Protein AF-A0A6V7VHH3-F1 (afdb_monomer)

Solvent-acce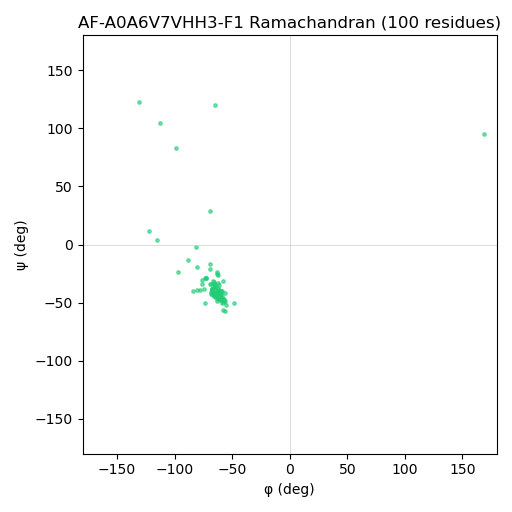ssible surface area (backbone atoms only — not comparable to full-atom values): 5780 Å² total; per-residue (Å²): 114,72,67,61,55,51,54,54,52,52,51,53,52,51,51,53,53,50,50,54,31,49,53,54,37,51,53,52,63,51,49,53,58,50,53,53,51,50,50,52,52,52,53,52,56,58,50,72,75,56,85,82,46,80,79,51,50,60,55,51,50,52,51,50,52,52,49,53,54,54,60,68,44,51,75,58,46,53,62,52,47,42,42,75,48,29,67,70,53,30,48,56,55,56,54,54,73,65,70,69,84,127

InterPro domains:
  IPR019421 7TM GPCR, serpentine receptor class d (Srd) [PF10317] (6-94)

Radius of gyration: 22.7 Å; Cα contacts (8 Å, |Δi|>4): 28; chains: 1; bounding box: 55×40×62 Å

Secondary structure (DSSP, 8-state):
-HHHHHHHHHHHHHHHHHHHHHHHHHHHHHHHHHHHHHHHHHHHHHHHTTTT-HHHHHHHHHHHHHHHHHHHHHHHHHHHHHHHH-HHHHHHHHHHHHS---

Organism: Meloidogyne enterolobii (NCBI:txid390850)

Mean predicted aligned error: 10.32 Å

Nearest PDB structures (foldseek):
  2y3b-assembly1_A-2  TM=4.217E-01  e=3.933E+00  Cupriavidus metallidurans CH34
  2y3d-assembly1_A  TM=4.591E-01  e=6.711E+00  Cupriavidus metallidurans CH34

pLDDT: mean 78.12, std 12.95, range [47.75, 92.56]

Structure (mmCIF, N/CA/C/O backbone):
data_AF-A0A6V7VHH3-F1
#
_entry.id   AF-A0A6V7VHH3-F1
#
loop_
_atom_site.group_PDB
_atom_site.id
_atom_site.type_symbol
_atom_site.label_atom_id
_atom_site.label_alt_id
_atom_site.label_comp_id
_atom_site.label_asym_id
_atom_site.label_entity_id
_atom_site.label_seq_id
_atom_site.pdbx_PDB_ins_code
_atom_site.Cartn_x
_atom_site.Cartn_y
_atom_site.Cartn_z
_atom_site.occupancy
_atom_site.B_iso_or_equiv
_atom_site.auth_seq_id
_atom_site.auth_comp_id
_atom_site.auth_asym_id
_atom_site.auth_atom_id
_atom_site.pdbx_PDB_model_num
ATOM 1 N N . MET A 1 1 ? -31.456 9.945 35.146 1.00 48.28 1 MET A N 1
ATOM 2 C CA . MET A 1 1 ? -31.000 11.015 34.225 1.00 48.28 1 MET A CA 1
ATOM 3 C C . MET A 1 1 ? -29.504 10.924 33.881 1.00 48.28 1 MET A C 1
ATOM 5 O O . MET A 1 1 ? -29.167 10.998 32.708 1.00 48.28 1 MET A O 1
ATOM 9 N N . VAL A 1 2 ? -28.610 10.655 34.846 1.00 51.06 2 VAL A N 1
ATOM 10 C CA . VAL A 1 2 ? -27.144 10.548 34.621 1.00 51.06 2 VAL A CA 1
ATOM 11 C C . VAL A 1 2 ? -26.727 9.419 33.652 1.00 51.06 2 VAL A C 1
ATOM 13 O O . VAL A 1 2 ? -25.807 9.600 32.859 1.00 51.06 2 VAL A O 1
ATOM 16 N N . SER A 1 3 ? -27.428 8.277 33.643 1.00 51.94 3 SER A N 1
ATOM 17 C CA . SER A 1 3 ? -27.134 7.166 32.711 1.00 51.94 3 SER A CA 1
ATOM 18 C C . SER A 1 3 ? -27.457 7.509 31.244 1.00 51.94 3 SER A C 1
ATOM 20 O O . SER A 1 3 ? -26.725 7.134 30.3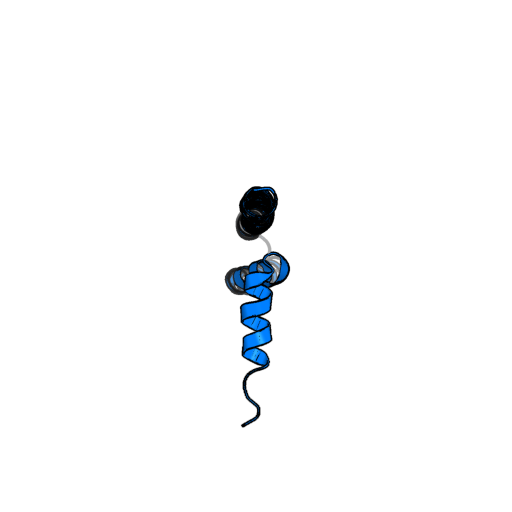30 1.00 51.94 3 SER A O 1
ATOM 22 N N . TYR A 1 4 ? -28.499 8.319 31.016 1.00 51.56 4 TYR A N 1
ATOM 23 C CA . TYR A 1 4 ? -28.924 8.728 29.673 1.00 51.56 4 TYR A CA 1
ATOM 24 C C . TYR A 1 4 ? -27.889 9.655 29.017 1.00 51.56 4 TYR A C 1
ATOM 26 O O . TYR A 1 4 ? -27.513 9.449 27.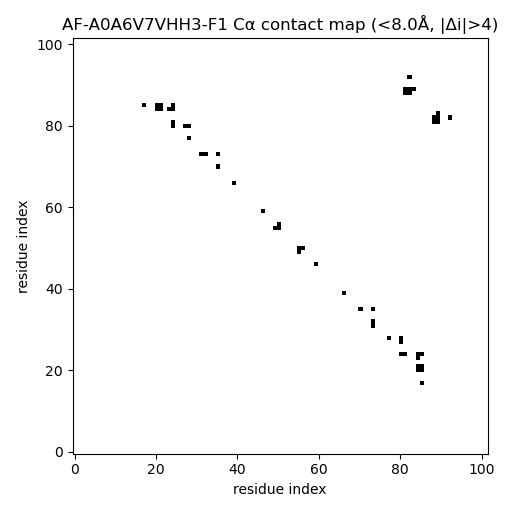865 1.00 51.56 4 TYR A O 1
ATOM 34 N N . VAL A 1 5 ? -27.327 10.591 29.791 1.00 54.34 5 VAL A N 1
ATOM 35 C CA . VAL A 1 5 ? -26.248 11.492 29.345 1.00 54.34 5 VAL A CA 1
ATOM 36 C C . VAL A 1 5 ? -24.946 10.723 29.079 1.00 54.34 5 VAL A C 1
ATOM 38 O O . VAL A 1 5 ? -24.263 10.993 28.091 1.00 54.34 5 VAL A O 1
ATOM 41 N N . LYS A 1 6 ? -24.620 9.707 29.896 1.00 49.84 6 LYS A N 1
ATOM 42 C CA . LYS A 1 6 ? -23.465 8.820 29.657 1.00 49.84 6 LYS A CA 1
ATOM 43 C C . LYS A 1 6 ? -23.609 7.981 28.382 1.00 49.84 6 LYS A C 1
ATOM 45 O O . LYS A 1 6 ? -22.620 7.788 27.682 1.00 49.84 6 LYS A O 1
ATOM 50 N N . SER A 1 7 ? -24.820 7.526 28.046 1.00 55.31 7 SER A N 1
ATOM 51 C CA . SER A 1 7 ? -25.054 6.752 26.814 1.00 55.31 7 SER A CA 1
ATOM 52 C C . SER A 1 7 ? -24.813 7.583 25.545 1.00 55.31 7 SER A C 1
ATOM 54 O O . SER A 1 7 ? -24.130 7.131 24.629 1.00 55.31 7 SER A O 1
ATOM 56 N N . HIS A 1 8 ? -25.293 8.832 25.525 1.00 56.50 8 HIS A N 1
ATOM 57 C CA . HIS A 1 8 ? -25.149 9.725 24.374 1.00 56.50 8 HIS A CA 1
ATOM 58 C C . HIS A 1 8 ? -23.719 10.266 24.235 1.00 56.50 8 HIS A C 1
ATOM 60 O O . HIS A 1 8 ? -23.189 10.329 23.129 1.00 56.50 8 HIS A O 1
ATOM 66 N N . THR A 1 9 ? -23.050 10.584 25.349 1.00 57.88 9 THR A N 1
ATOM 67 C CA . THR A 1 9 ? -21.638 11.017 25.327 1.00 57.88 9 THR A CA 1
ATOM 68 C C . THR A 1 9 ? -20.676 9.881 24.955 1.00 57.88 9 THR A C 1
ATOM 70 O O . THR A 1 9 ? -19.701 10.121 24.245 1.00 57.88 9 THR A O 1
ATOM 73 N N . GLY A 1 10 ? -20.962 8.636 25.355 1.00 60.84 10 GLY A N 1
ATOM 74 C CA . GLY A 1 10 ? -20.190 7.456 24.946 1.00 60.84 10 GLY A CA 1
ATOM 75 C C . GLY A 1 10 ? -20.319 7.130 23.453 1.00 60.84 10 GLY A C 1
ATOM 76 O O . GLY A 1 10 ? -19.328 6.782 22.808 1.00 60.84 10 GLY A O 1
ATOM 77 N N . TYR A 1 11 ? -21.515 7.302 22.878 1.00 63.19 11 TYR A N 1
ATOM 78 C CA . TYR A 1 11 ? -21.735 7.153 21.435 1.00 63.19 11 TYR A CA 1
ATOM 79 C C . TYR A 1 11 ? -20.962 8.212 20.634 1.00 63.19 11 TYR A C 1
ATOM 81 O O . TYR A 1 11 ? -20.292 7.889 19.653 1.00 63.19 11 TYR A O 1
ATOM 89 N N . ASP A 1 12 ? -20.963 9.457 21.111 1.00 75.38 12 ASP A N 1
ATOM 90 C CA . ASP A 1 12 ? -20.271 10.577 20.471 1.00 75.38 12 ASP A CA 1
ATOM 91 C C . ASP A 1 12 ? -18.733 10.420 20.507 1.00 75.38 12 ASP A C 1
ATOM 93 O O . ASP A 1 12 ? -18.034 10.683 19.526 1.00 75.38 12 ASP A O 1
ATOM 97 N N . GLN A 1 13 ? -18.179 9.886 21.603 1.00 80.19 13 GLN A N 1
ATOM 98 C CA . GLN A 1 13 ? -16.750 9.556 21.691 1.00 80.19 13 GLN A CA 1
ATOM 99 C C . GLN A 1 13 ? -16.343 8.403 20.760 1.00 80.19 13 GLN A C 1
ATOM 101 O O . GLN A 1 13 ? -15.296 8.474 20.108 1.00 80.19 13 GLN A O 1
ATOM 106 N N . ASN A 1 14 ? -17.167 7.356 20.660 1.00 81.44 14 ASN A N 1
ATOM 107 C CA . ASN A 1 14 ? -16.919 6.242 19.743 1.00 81.44 14 ASN A CA 1
ATOM 108 C C . ASN A 1 14 ? -17.005 6.681 18.276 1.00 81.44 14 ASN A C 1
ATOM 110 O O . ASN A 1 14 ? -16.132 6.323 17.483 1.00 81.44 14 ASN A O 1
ATOM 114 N N . MET A 1 15 ? -17.985 7.520 17.931 1.00 82.69 15 MET A N 1
ATOM 115 C CA . MET A 1 15 ? -18.119 8.093 16.591 1.00 82.69 15 MET A CA 1
ATOM 116 C C . MET A 1 15 ? -16.894 8.941 16.223 1.00 82.69 15 MET A C 1
ATOM 118 O O . MET A 1 15 ? -16.306 8.749 15.160 1.00 82.69 15 MET A O 1
ATOM 122 N N . LYS A 1 16 ? -16.423 9.807 17.132 1.00 86.69 16 LYS A N 1
ATOM 123 C CA . LYS A 1 16 ? -15.191 10.597 16.937 1.00 86.69 16 LYS A CA 1
ATOM 124 C C . LYS A 1 16 ? -13.960 9.715 16.718 1.00 86.69 16 LYS A C 1
ATOM 126 O O . LYS A 1 16 ? -13.118 10.021 15.872 1.00 86.69 16 LYS A O 1
ATOM 131 N N . ARG A 1 17 ? -13.846 8.602 17.450 1.00 86.69 17 ARG A N 1
ATOM 132 C CA . ARG A 1 17 ? -12.744 7.640 17.288 1.00 86.69 17 ARG A CA 1
ATOM 133 C C . ARG A 1 17 ? -12.783 6.949 15.924 1.00 86.69 17 ARG A C 1
ATOM 135 O O . ARG A 1 17 ? -11.735 6.843 15.287 1.00 86.69 17 ARG A O 1
ATOM 142 N N . LEU A 1 18 ? -13.960 6.508 15.481 1.00 86.25 18 LEU A N 1
ATOM 143 C CA . LEU A 1 18 ? -14.151 5.897 14.163 1.00 86.25 18 LEU A CA 1
ATOM 144 C C . LEU A 1 18 ? -13.853 6.894 13.042 1.00 86.25 18 LEU A C 1
ATOM 146 O O . LEU A 1 18 ? -13.104 6.567 12.126 1.00 86.25 18 LEU A O 1
ATOM 150 N N . LEU A 1 19 ? -14.343 8.130 13.160 1.00 88.31 19 LEU A N 1
ATOM 151 C CA . LEU A 1 19 ? -14.062 9.195 12.201 1.00 88.31 19 LEU A CA 1
ATOM 152 C C . LEU A 1 19 ? -12.552 9.432 12.070 1.00 88.31 19 LEU A C 1
ATOM 154 O O . LEU A 1 19 ? -12.022 9.430 10.966 1.00 88.31 19 LEU A O 1
ATOM 158 N N . LYS A 1 20 ? -11.828 9.525 13.194 1.00 89.75 20 LYS A N 1
ATOM 159 C CA . LYS A 1 20 ? -10.364 9.679 13.195 1.00 89.75 20 LYS A CA 1
ATOM 160 C C . LYS A 1 20 ? -9.648 8.509 12.507 1.00 89.75 20 LYS A C 1
ATOM 162 O O . LYS A 1 20 ? -8.668 8.727 11.793 1.00 89.75 20 LYS A O 1
ATOM 167 N N . GLN A 1 21 ? -10.113 7.275 12.715 1.00 88.88 21 GLN A N 1
ATOM 168 C CA . GLN A 1 21 ? -9.567 6.089 12.042 1.00 88.88 21 GLN A CA 1
ATOM 169 C C . GLN A 1 21 ? -9.833 6.123 10.535 1.00 88.88 21 GLN A C 1
ATOM 171 O O . GLN A 1 21 ? -8.916 5.874 9.751 1.00 88.88 21 GLN A O 1
ATOM 176 N N . LEU A 1 22 ? -11.048 6.488 10.125 1.00 89.25 22 LEU A N 1
ATOM 177 C CA . LEU A 1 22 ? -11.420 6.637 8.720 1.00 89.25 22 LEU A CA 1
ATOM 178 C C . LEU A 1 22 ? -10.594 7.726 8.036 1.00 89.25 22 LEU A C 1
ATOM 180 O O . LEU A 1 22 ? -10.003 7.458 6.997 1.00 89.25 22 LEU A O 1
ATOM 184 N N . THR A 1 23 ? -10.450 8.906 8.645 1.00 90.50 23 THR A N 1
ATOM 185 C CA . THR A 1 23 ? -9.618 9.987 8.098 1.00 90.50 23 THR A CA 1
ATOM 186 C C . THR A 1 23 ? -8.167 9.544 7.926 1.00 90.50 23 THR A C 1
ATOM 188 O O . THR A 1 23 ? -7.581 9.763 6.870 1.00 90.50 23 THR A O 1
ATOM 191 N N . LYS A 1 24 ? -7.585 8.856 8.920 1.00 89.38 24 LYS A N 1
ATOM 192 C CA . LYS A 1 24 ? -6.217 8.324 8.809 1.00 89.38 24 LYS A CA 1
ATOM 193 C C . LYS A 1 24 ? -6.090 7.308 7.669 1.00 89.38 24 LYS A C 1
ATOM 195 O O . LYS A 1 24 ? -5.115 7.343 6.925 1.00 89.38 24 LYS A O 1
ATOM 200 N N . THR A 1 25 ? -7.074 6.420 7.539 1.00 90.69 25 THR A N 1
ATOM 201 C CA . THR A 1 25 ? -7.137 5.417 6.465 1.00 90.69 25 THR A CA 1
ATOM 202 C C . THR A 1 25 ? -7.194 6.096 5.100 1.00 90.69 25 THR A C 1
ATOM 204 O O . THR A 1 25 ? -6.412 5.757 4.218 1.00 90.69 25 THR A O 1
ATOM 207 N N . LEU A 1 26 ? -8.061 7.100 4.955 1.00 90.06 26 LEU A N 1
ATOM 208 C CA . LEU A 1 26 ? -8.241 7.858 3.721 1.00 90.06 26 LEU A CA 1
ATOM 209 C C . LEU A 1 26 ? -6.949 8.569 3.304 1.00 90.06 26 LEU A C 1
ATOM 211 O O . LEU A 1 26 ? -6.552 8.483 2.150 1.00 90.06 26 LEU A O 1
ATOM 215 N N . ILE A 1 27 ? -6.256 9.213 4.249 1.00 92.56 27 ILE A N 1
ATOM 216 C CA . ILE A 1 27 ? -4.976 9.884 3.980 1.00 92.56 27 ILE A CA 1
ATOM 217 C C . ILE A 1 27 ? -3.952 8.887 3.421 1.00 92.56 27 ILE A C 1
ATOM 219 O O . ILE A 1 27 ? -3.316 9.163 2.409 1.00 92.56 27 ILE A O 1
ATOM 223 N N . ILE A 1 28 ? -3.817 7.710 4.037 1.00 90.19 28 ILE A N 1
ATOM 224 C CA . ILE A 1 28 ? -2.864 6.687 3.579 1.00 90.19 28 ILE A CA 1
ATOM 225 C C . ILE A 1 28 ? -3.261 6.151 2.195 1.00 90.19 28 ILE A C 1
ATOM 227 O O . ILE A 1 28 ? -2.406 6.030 1.319 1.00 90.19 28 ILE A O 1
ATOM 231 N N . LEU A 1 29 ? -4.555 5.892 1.978 1.00 89.44 29 LEU A N 1
ATOM 232 C CA . LEU A 1 29 ? -5.093 5.438 0.694 1.00 89.44 29 LEU A CA 1
ATOM 233 C C . LEU A 1 29 ? -4.918 6.455 -0.435 1.00 89.44 29 LEU A C 1
ATOM 235 O O . LEU A 1 29 ? -4.881 6.049 -1.587 1.00 89.44 29 LEU A O 1
ATOM 239 N N . VAL A 1 30 ? -4.815 7.750 -0.134 1.00 90.44 30 VAL A N 1
ATOM 240 C CA . VAL A 1 30 ? -4.535 8.792 -1.135 1.00 90.44 30 VAL A CA 1
ATOM 241 C C . VAL A 1 30 ? -3.034 8.910 -1.403 1.00 90.44 30 VAL A C 1
ATOM 243 O O . VAL A 1 30 ? -2.620 9.051 -2.551 1.00 90.44 30 VAL A O 1
ATOM 246 N N . ILE A 1 31 ? -2.203 8.815 -0.363 1.00 91.38 31 ILE A N 1
ATOM 247 C CA . ILE A 1 31 ? -0.747 8.967 -0.486 1.00 91.38 31 ILE A CA 1
ATOM 248 C C . ILE A 1 31 ? -0.126 7.834 -1.313 1.00 91.38 31 ILE A C 1
ATOM 250 O O . ILE A 1 31 ? 0.723 8.097 -2.161 1.00 91.38 31 ILE A O 1
ATOM 254 N N . ILE A 1 32 ?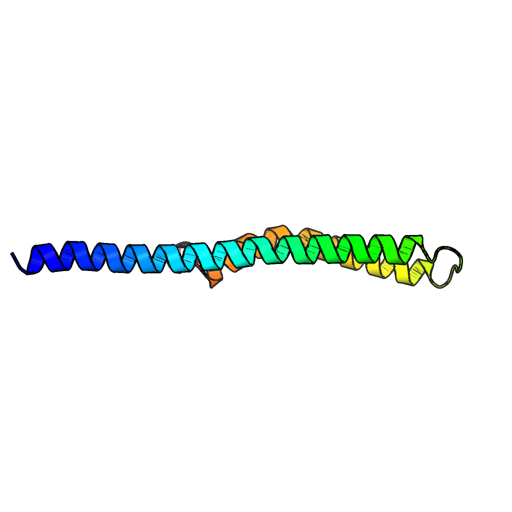 -0.547 6.585 -1.101 1.00 88.00 32 ILE A N 1
ATOM 255 C CA . ILE A 1 32 ? 0.011 5.413 -1.799 1.00 88.00 32 ILE A CA 1
ATOM 256 C C . ILE A 1 32 ? -0.109 5.511 -3.334 1.00 88.00 32 ILE A C 1
ATOM 258 O O . ILE A 1 32 ? 0.926 5.436 -4.000 1.00 88.00 32 ILE A O 1
ATOM 262 N N . PRO A 1 33 ? -1.304 5.700 -3.931 1.00 87.62 33 PRO A N 1
ATOM 263 C CA . PRO A 1 33 ? -1.434 5.820 -5.379 1.00 87.62 33 PRO A CA 1
ATOM 264 C C . PRO A 1 33 ? -0.755 7.085 -5.902 1.00 87.62 33 PRO A C 1
ATOM 266 O O . PRO A 1 33 ? -0.193 7.049 -6.990 1.00 87.62 33 PRO A O 1
ATOM 269 N N . PHE A 1 34 ? -0.735 8.177 -5.128 1.00 90.31 34 PHE A N 1
ATOM 270 C CA . PHE A 1 34 ? -0.037 9.397 -5.527 1.00 90.31 34 PHE A CA 1
ATOM 271 C C . PHE A 1 34 ? 1.474 9.173 -5.672 1.00 90.31 34 PHE A C 1
ATOM 273 O O . PHE A 1 34 ? 2.050 9.519 -6.702 1.00 90.31 34 PHE A O 1
ATOM 280 N N . ILE A 1 35 ? 2.113 8.543 -4.679 1.00 89.44 35 ILE A N 1
ATOM 281 C CA . ILE A 1 35 ? 3.540 8.195 -4.737 1.00 89.44 35 ILE A CA 1
ATOM 282 C C . ILE A 1 35 ? 3.809 7.247 -5.906 1.00 89.44 35 ILE A C 1
ATOM 284 O O . ILE A 1 35 ? 4.778 7.443 -6.638 1.00 89.44 35 ILE A O 1
ATOM 288 N N . ASN A 1 36 ? 2.948 6.248 -6.106 1.00 87.44 36 ASN A N 1
ATOM 289 C CA . ASN A 1 36 ? 3.149 5.271 -7.167 1.00 87.44 36 ASN A CA 1
ATOM 290 C C . ASN A 1 36 ? 3.048 5.900 -8.570 1.00 87.44 36 ASN A C 1
ATOM 292 O O . ASN A 1 36 ? 3.887 5.667 -9.445 1.00 87.44 36 ASN A O 1
ATOM 296 N N . GLN A 1 37 ? 2.061 6.779 -8.760 1.00 87.94 37 GLN A N 1
ATOM 297 C CA . GLN A 1 37 ? 1.882 7.519 -10.005 1.00 87.94 37 GLN A CA 1
ATOM 298 C C . GLN A 1 37 ? 3.051 8.479 -10.262 1.00 87.94 37 GLN A C 1
ATOM 300 O O . GLN A 1 37 ? 3.556 8.550 -11.382 1.00 87.94 37 GLN A O 1
ATOM 305 N N . LEU A 1 38 ? 3.516 9.186 -9.227 1.00 90.19 38 LEU A N 1
ATOM 306 C CA . LEU A 1 38 ? 4.656 10.095 -9.328 1.00 90.19 38 LEU A CA 1
ATOM 307 C C . LEU A 1 38 ? 5.936 9.348 -9.720 1.00 90.19 38 LEU A C 1
ATOM 309 O O . LEU A 1 38 ? 6.646 9.782 -10.625 1.00 90.19 38 LEU A O 1
ATOM 313 N N . PHE A 1 39 ? 6.209 8.209 -9.079 1.00 87.25 39 PHE A N 1
ATOM 314 C CA . PHE A 1 39 ? 7.366 7.375 -9.397 1.00 87.25 39 PHE A CA 1
ATOM 315 C C . PHE A 1 39 ? 7.324 6.895 -10.853 1.00 87.25 39 PHE A C 1
ATOM 317 O O . PHE A 1 39 ? 8.302 7.052 -11.578 1.00 87.25 39 PHE A O 1
ATOM 324 N N . THR A 1 40 ? 6.161 6.428 -11.315 1.00 85.81 40 THR A N 1
ATOM 325 C CA . THR A 1 40 ? 5.947 6.008 -12.708 1.00 85.81 40 THR A CA 1
ATOM 326 C C . THR A 1 40 ? 6.274 7.124 -13.703 1.00 85.81 40 THR A C 1
ATOM 328 O O . THR A 1 40 ? 7.024 6.905 -14.654 1.00 85.81 40 THR A O 1
ATOM 331 N N . ILE A 1 41 ? 5.762 8.338 -13.471 1.00 87.94 41 ILE A N 1
ATOM 332 C CA . ILE A 1 41 ? 6.009 9.493 -14.348 1.00 87.94 41 ILE A CA 1
ATOM 333 C C . ILE A 1 41 ? 7.501 9.843 -14.383 1.00 87.94 41 ILE A C 1
ATOM 335 O O . ILE A 1 41 ? 8.054 10.060 -15.462 1.00 87.94 41 ILE A O 1
ATOM 339 N N . LEU A 1 42 ? 8.170 9.861 -13.226 1.00 87.12 42 LEU A N 1
ATOM 340 C CA . LEU A 1 42 ? 9.604 10.150 -13.140 1.00 87.12 42 LEU A CA 1
ATOM 341 C C . LEU A 1 42 ? 10.444 9.110 -13.890 1.00 87.12 42 LEU A C 1
ATOM 343 O O . LEU A 1 42 ? 11.388 9.472 -14.595 1.00 87.12 42 LEU A O 1
ATOM 347 N N . THR A 1 43 ? 10.095 7.828 -13.778 1.00 84.12 43 THR A N 1
ATOM 348 C CA . THR A 1 43 ? 10.775 6.743 -14.495 1.00 84.12 43 THR A CA 1
ATOM 349 C C . THR A 1 43 ? 10.597 6.871 -16.007 1.00 84.12 43 THR A C 1
ATOM 351 O O . THR A 1 43 ? 11.581 6.798 -16.748 1.00 84.12 43 THR A O 1
ATOM 354 N N . VAL A 1 44 ? 9.377 7.132 -16.480 1.00 82.75 44 VAL A N 1
ATOM 355 C CA . VAL A 1 44 ? 9.102 7.340 -17.912 1.00 82.75 44 VAL A CA 1
ATOM 356 C C . VAL A 1 44 ? 9.853 8.566 -18.441 1.00 82.75 44 VAL A C 1
ATOM 358 O O . VAL A 1 44 ? 10.526 8.490 -19.465 1.00 82.75 44 VAL A O 1
ATOM 361 N N . PHE A 1 45 ? 9.836 9.684 -17.715 1.00 83.69 45 PHE A N 1
ATOM 362 C CA . PHE A 1 45 ? 10.543 10.896 -18.134 1.00 83.69 45 PHE A CA 1
ATOM 363 C C . PHE A 1 45 ? 12.071 10.706 -18.174 1.00 83.69 45 PHE A C 1
ATOM 365 O O . PHE A 1 45 ? 12.743 11.142 -19.106 1.00 83.69 45 PHE A O 1
ATOM 372 N N . SER A 1 46 ? 12.635 10.013 -17.181 1.00 80.06 46 SER A N 1
ATOM 373 C CA . SER A 1 46 ? 14.076 9.730 -17.101 1.00 80.06 46 SER A CA 1
ATOM 374 C C . SER A 1 46 ? 14.567 8.818 -18.229 1.00 80.06 46 SER A C 1
ATOM 376 O O . SER A 1 46 ? 15.696 8.964 -18.699 1.00 80.06 46 SER A O 1
ATOM 378 N N . THR A 1 47 ? 13.727 7.885 -18.676 1.00 75.62 47 THR A N 1
ATOM 379 C CA . THR A 1 47 ? 14.066 6.931 -19.742 1.00 75.62 47 THR A CA 1
ATOM 380 C C . THR A 1 47 ? 13.931 7.547 -21.133 1.00 75.62 47 THR A C 1
ATOM 382 O O . THR A 1 47 ? 14.829 7.349 -21.948 1.00 75.62 47 THR A O 1
ATOM 385 N N . LEU A 1 48 ? 12.905 8.373 -21.381 1.00 74.19 48 LEU A N 1
ATOM 386 C CA . LEU A 1 48 ? 12.750 9.120 -22.641 1.00 74.19 48 LEU A CA 1
ATOM 387 C C . LEU A 1 48 ? 13.949 10.031 -22.950 1.00 74.19 48 LEU A C 1
ATOM 389 O O . LEU A 1 48 ? 14.302 10.214 -24.108 1.00 74.19 48 LEU A O 1
ATOM 393 N N . ASN A 1 49 ? 14.623 10.555 -21.924 1.00 72.25 49 ASN A N 1
ATOM 394 C CA . ASN A 1 49 ? 15.789 11.427 -22.093 1.00 72.25 49 ASN A CA 1
ATOM 395 C C . ASN A 1 49 ? 17.119 10.676 -22.346 1.00 72.25 49 ASN A C 1
ATOM 397 O O . ASN A 1 49 ? 18.154 11.326 -22.487 1.00 72.25 49 ASN A O 1
ATOM 401 N N . LYS A 1 50 ? 17.148 9.331 -22.355 1.00 68.19 50 LYS A N 1
ATOM 402 C CA . LYS A 1 50 ? 18.395 8.527 -22.316 1.00 68.19 50 LYS A CA 1
ATOM 403 C C . LYS A 1 50 ? 18.611 7.554 -23.492 1.00 68.19 50 LYS A C 1
ATOM 405 O O . LYS A 1 50 ? 19.536 6.746 -23.423 1.00 68.19 50 LYS A O 1
ATOM 410 N N . THR A 1 51 ? 17.831 7.643 -24.567 1.00 59.94 51 THR A N 1
ATOM 411 C CA . THR A 1 51 ? 17.672 6.637 -25.648 1.00 59.94 51 THR A CA 1
ATOM 412 C C . THR A 1 51 ? 18.852 6.396 -26.616 1.00 59.94 51 THR A C 1
ATOM 414 O O . THR A 1 51 ? 18.616 5.988 -27.746 1.00 59.94 51 THR A O 1
ATOM 417 N N . ASN A 1 52 ? 20.119 6.590 -26.224 1.00 60.50 52 ASN A N 1
ATOM 418 C CA . ASN A 1 52 ? 21.259 6.449 -27.156 1.00 60.50 52 ASN A CA 1
ATOM 419 C C . ASN A 1 52 ? 22.258 5.308 -26.857 1.00 60.50 52 ASN A C 1
ATOM 421 O O . ASN A 1 52 ? 23.237 5.194 -27.585 1.00 60.50 52 ASN A O 1
ATOM 425 N N . ASP A 1 53 ? 22.045 4.450 -25.848 1.00 66.56 53 ASP A N 1
ATOM 426 C CA . ASP A 1 53 ? 22.972 3.342 -25.527 1.00 66.56 53 ASP A CA 1
ATOM 427 C C . ASP A 1 53 ? 22.254 1.994 -25.358 1.00 66.56 53 ASP A C 1
ATOM 429 O O . ASP A 1 53 ? 21.464 1.821 -24.431 1.00 66.56 53 ASP A O 1
ATOM 433 N N . SER A 1 54 ? 22.644 0.987 -26.143 1.00 60.38 54 SER A N 1
ATOM 434 C CA . SER A 1 54 ? 22.084 -0.377 -26.094 1.00 60.38 54 SER A CA 1
ATOM 435 C C . SER A 1 54 ? 22.294 -1.105 -24.757 1.00 60.38 54 SER A C 1
ATOM 437 O O . SER A 1 54 ? 21.495 -1.954 -24.366 1.00 60.38 54 SER A O 1
ATOM 439 N N . VAL A 1 55 ? 23.341 -0.758 -23.999 1.00 61.03 55 VAL A N 1
ATOM 440 C CA . VAL A 1 55 ? 23.567 -1.293 -22.640 1.00 61.03 55 VAL A CA 1
ATOM 441 C C . VAL A 1 55 ? 22.579 -0.691 -21.633 1.00 61.03 55 VAL A C 1
ATOM 443 O O . VAL A 1 55 ? 22.202 -1.354 -20.664 1.00 61.03 55 VAL A O 1
ATOM 446 N N . LYS A 1 56 ? 22.103 0.543 -21.864 1.00 63.41 56 LYS A N 1
ATOM 447 C CA . LYS A 1 56 ? 21.060 1.151 -21.026 1.00 63.41 56 LYS A CA 1
ATOM 448 C C . LYS A 1 56 ? 19.697 0.510 -21.272 1.00 63.41 56 LYS A C 1
ATOM 450 O O . LYS A 1 56 ? 18.922 0.434 -20.324 1.00 63.41 56 LYS A O 1
ATOM 455 N N . ASP A 1 57 ? 19.428 -0.017 -22.464 1.00 68.38 57 ASP A N 1
ATOM 456 C CA . ASP A 1 57 ? 18.116 -0.582 -22.809 1.00 68.38 57 ASP A CA 1
ATOM 457 C C . ASP A 1 57 ? 17.730 -1.787 -21.936 1.00 68.38 57 ASP A C 1
ATOM 459 O O . ASP A 1 57 ? 16.600 -1.868 -21.454 1.00 68.38 57 ASP A O 1
ATOM 463 N N . ASN A 1 58 ? 18.675 -2.680 -21.618 1.00 71.44 58 ASN A N 1
ATOM 464 C CA . ASN A 1 58 ? 18.412 -3.821 -20.725 1.00 71.44 58 ASN A CA 1
ATOM 465 C C . ASN A 1 58 ? 18.125 -3.392 -19.275 1.00 71.44 58 ASN A C 1
AT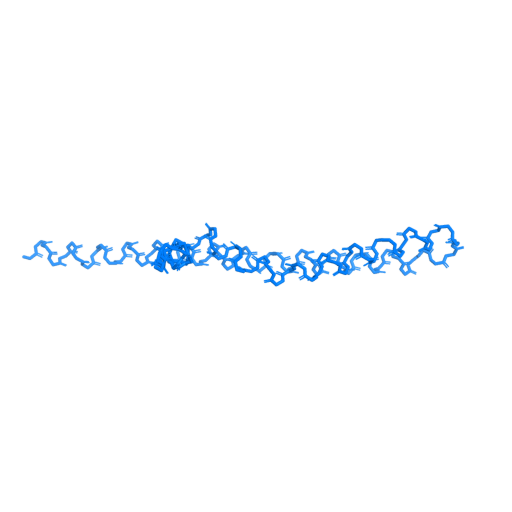OM 467 O O . ASN A 1 58 ? 17.258 -3.961 -18.602 1.00 71.44 58 ASN A O 1
ATOM 471 N N . TYR A 1 59 ? 18.835 -2.371 -18.790 1.00 73.38 59 TYR A N 1
ATOM 472 C CA . TYR A 1 59 ? 18.613 -1.804 -17.460 1.00 73.38 59 TYR A CA 1
ATOM 473 C C . TYR A 1 59 ? 17.255 -1.095 -17.381 1.00 73.38 59 TYR A C 1
ATOM 475 O O . TYR A 1 59 ? 16.498 -1.287 -16.430 1.00 73.38 59 TYR A O 1
ATOM 483 N N . ILE A 1 60 ? 16.914 -0.335 -18.422 1.00 75.38 60 ILE A N 1
ATOM 484 C CA . ILE A 1 60 ? 15.633 0.355 -18.561 1.00 75.38 60 ILE A CA 1
ATOM 485 C C . ILE A 1 60 ? 14.476 -0.655 -18.608 1.00 75.38 60 ILE A C 1
ATOM 487 O O . ILE A 1 60 ? 13.516 -0.505 -17.853 1.00 75.38 60 ILE A O 1
ATOM 491 N N . ASN A 1 61 ? 14.590 -1.730 -19.394 1.00 79.00 61 ASN A N 1
ATOM 492 C CA . ASN A 1 61 ? 13.588 -2.800 -19.436 1.00 79.00 61 ASN A CA 1
ATOM 493 C C . ASN A 1 61 ? 13.394 -3.480 -18.075 1.00 79.00 61 ASN A C 1
ATOM 495 O O . ASN A 1 61 ? 12.260 -3.723 -17.664 1.00 79.00 61 ASN A O 1
ATOM 499 N N . SER A 1 62 ? 14.479 -3.740 -17.342 1.00 80.44 62 SER A N 1
ATOM 500 C CA . SER A 1 62 ? 14.394 -4.333 -16.001 1.00 80.44 62 SER A CA 1
ATOM 501 C C . SER A 1 62 ? 13.648 -3.419 -15.019 1.00 80.44 62 SER A C 1
ATOM 503 O O . SER A 1 62 ? 12.813 -3.891 -14.246 1.00 80.44 62 SER A O 1
ATOM 505 N N . ILE A 1 63 ? 13.888 -2.103 -15.085 1.00 83.00 63 ILE A N 1
ATOM 506 C CA . ILE A 1 63 ? 13.154 -1.107 -14.290 1.00 83.00 63 ILE A CA 1
ATOM 507 C C . ILE A 1 63 ? 11.668 -1.096 -14.658 1.00 83.00 63 ILE A C 1
ATOM 509 O O . ILE A 1 63 ? 10.824 -1.059 -13.765 1.00 83.00 63 ILE A O 1
ATOM 513 N N . TYR A 1 64 ? 11.334 -1.150 -15.949 1.00 82.62 64 TYR A N 1
ATOM 514 C CA . TYR A 1 64 ? 9.944 -1.167 -16.404 1.00 82.62 64 TYR A CA 1
ATOM 515 C C . TYR A 1 64 ? 9.183 -2.412 -15.947 1.00 82.62 64 TYR A C 1
ATOM 517 O O . TYR A 1 64 ? 8.041 -2.295 -15.507 1.00 82.62 64 TYR A O 1
ATOM 525 N N . ILE A 1 65 ? 9.816 -3.587 -15.988 1.00 85.81 65 ILE A N 1
ATOM 526 C CA . ILE A 1 65 ? 9.223 -4.827 -15.471 1.00 85.81 65 ILE A CA 1
ATOM 527 C C . ILE A 1 65 ? 8.961 -4.702 -13.967 1.00 85.81 65 ILE A C 1
ATOM 529 O O . ILE A 1 65 ? 7.863 -5.011 -13.503 1.00 85.81 65 ILE A O 1
ATOM 533 N N . PHE A 1 66 ? 9.935 -4.199 -13.203 1.00 84.69 66 PHE A N 1
ATOM 534 C CA . PHE A 1 66 ? 9.766 -3.988 -11.766 1.00 84.69 66 PHE A CA 1
ATOM 535 C C . PHE A 1 66 ? 8.631 -2.999 -11.461 1.00 84.69 66 PHE A C 1
ATOM 537 O O . PHE A 1 66 ? 7.798 -3.252 -10.590 1.00 84.69 66 PHE A O 1
ATOM 544 N N . LEU A 1 67 ? 8.556 -1.903 -12.219 1.00 85.44 67 LEU A N 1
ATOM 545 C CA . LEU A 1 67 ? 7.499 -0.903 -12.107 1.00 85.44 67 LEU A CA 1
ATOM 546 C C . LEU A 1 67 ? 6.117 -1.494 -12.419 1.00 85.44 67 LEU A C 1
ATOM 548 O O . LEU A 1 67 ? 5.165 -1.242 -11.685 1.00 85.44 67 LEU A O 1
ATOM 552 N N . ALA A 1 68 ? 6.005 -2.310 -13.469 1.00 83.56 68 ALA A N 1
ATOM 553 C CA . ALA A 1 68 ? 4.756 -2.966 -13.850 1.00 83.56 68 ALA A CA 1
ATOM 554 C C . ALA A 1 68 ? 4.253 -3.913 -12.750 1.00 83.56 68 ALA A C 1
ATOM 556 O O . ALA A 1 68 ? 3.079 -3.857 -12.374 1.00 83.56 68 ALA A O 1
ATOM 557 N N . ILE A 1 69 ? 5.154 -4.720 -12.177 1.00 86.31 69 ILE A N 1
ATOM 558 C CA . ILE A 1 69 ? 4.844 -5.582 -11.030 1.00 86.31 69 ILE A CA 1
ATOM 559 C C . ILE A 1 69 ? 4.355 -4.724 -9.860 1.00 86.31 69 ILE A C 1
ATOM 561 O O . ILE A 1 69 ? 3.285 -4.979 -9.310 1.00 86.31 69 ILE A O 1
ATOM 565 N N . PHE A 1 70 ? 5.091 -3.669 -9.508 1.00 84.06 70 PHE A N 1
ATOM 566 C CA . PHE A 1 70 ? 4.744 -2.800 -8.387 1.00 84.06 70 PHE A CA 1
ATOM 567 C C . PHE A 1 70 ? 3.379 -2.111 -8.569 1.00 84.06 70 PHE A C 1
ATOM 569 O O . PHE A 1 70 ? 2.570 -2.069 -7.640 1.00 84.06 70 PHE A O 1
ATOM 576 N N . MET A 1 71 ? 3.058 -1.652 -9.781 1.00 83.50 71 MET A N 1
ATOM 577 C CA . MET A 1 71 ? 1.753 -1.068 -10.110 1.00 83.50 71 MET A CA 1
ATOM 578 C C . MET A 1 71 ? 0.604 -2.067 -9.929 1.00 83.50 71 MET A C 1
ATOM 580 O O . MET A 1 71 ? -0.452 -1.686 -9.417 1.00 83.50 71 MET A O 1
ATOM 584 N N . HIS A 1 72 ? 0.811 -3.346 -10.258 1.00 86.81 72 HIS A N 1
ATOM 585 C CA . HIS A 1 72 ? -0.175 -4.410 -10.025 1.00 86.81 72 HIS A CA 1
ATOM 586 C C . HIS A 1 72 ? -0.380 -4.744 -8.541 1.00 86.81 72 HIS A C 1
ATOM 588 O O . HIS A 1 72 ? -1.443 -5.246 -8.174 1.00 86.81 72 HIS A O 1
ATOM 594 N N . PHE A 1 73 ? 0.572 -4.408 -7.666 1.00 85.44 73 PHE A N 1
ATOM 595 C CA . PHE A 1 73 ? 0.406 -4.553 -6.217 1.00 85.44 73 PHE A CA 1
ATOM 596 C C . PHE A 1 73 ? -0.391 -3.411 -5.564 1.00 85.44 73 PHE A C 1
ATOM 598 O O . PHE A 1 73 ? -0.954 -3.611 -4.488 1.00 85.44 73 PHE A O 1
ATOM 605 N N . THR A 1 74 ? -0.525 -2.242 -6.201 1.00 83.12 74 THR A N 1
ATOM 606 C CA . THR A 1 74 ? -1.328 -1.108 -5.686 1.00 83.12 74 THR A CA 1
ATOM 607 C C . THR A 1 74 ? -2.739 -1.491 -5.219 1.00 83.12 74 THR A C 1
ATOM 609 O O . THR A 1 74 ? -3.089 -1.152 -4.087 1.00 83.12 74 THR A O 1
ATOM 612 N N . PRO A 1 75 ? -3.564 -2.217 -6.006 1.00 85.12 75 PRO A N 1
ATOM 613 C CA . PRO A 1 75 ? -4.899 -2.614 -5.557 1.00 85.12 75 PRO A CA 1
ATOM 614 C C . PRO A 1 75 ? -4.881 -3.541 -4.334 1.00 85.12 75 PRO A C 1
ATOM 616 O O . PRO A 1 75 ? -5.856 -3.556 -3.587 1.00 85.12 75 PRO A O 1
ATOM 619 N N . VAL A 1 76 ? -3.785 -4.269 -4.088 1.00 88.31 76 VAL A N 1
ATOM 620 C CA . VAL A 1 76 ? -3.608 -5.137 -2.910 1.00 88.31 76 VAL A CA 1
ATOM 621 C C . VAL A 1 76 ? -3.299 -4.317 -1.653 1.00 88.31 76 VAL A C 1
ATOM 623 O O . VAL A 1 76 ? -3.708 -4.686 -0.553 1.00 88.31 76 VAL A O 1
ATOM 626 N N . LEU A 1 77 ? -2.640 -3.164 -1.794 1.00 86.75 77 LEU A N 1
ATOM 627 C CA . LEU A 1 77 ? -2.353 -2.277 -0.663 1.00 86.75 77 LEU A CA 1
ATOM 628 C C . LEU A 1 77 ? -3.627 -1.662 -0.072 1.00 86.75 77 LEU A C 1
ATOM 630 O O . LEU A 1 77 ? -3.698 -1.469 1.140 1.00 86.75 77 LEU A O 1
ATOM 634 N N . ASN A 1 78 ? -4.656 -1.422 -0.887 1.00 84.94 78 ASN A N 1
ATOM 635 C CA . ASN A 1 78 ? -5.919 -0.837 -0.432 1.00 84.94 78 ASN A CA 1
ATOM 636 C C . ASN A 1 78 ? -6.594 -1.635 0.707 1.00 84.94 78 ASN A C 1
ATOM 638 O O . ASN A 1 78 ? -6.814 -1.064 1.780 1.00 84.94 78 ASN A O 1
ATOM 642 N N . PRO A 1 79 ? -6.901 -2.941 0.551 1.00 88.31 79 PRO A N 1
ATOM 643 C CA . PRO A 1 79 ? -7.465 -3.735 1.639 1.00 88.31 79 PRO A CA 1
ATOM 644 C C . PRO A 1 79 ? -6.491 -3.900 2.814 1.00 88.31 79 PRO A C 1
ATOM 646 O O . PRO A 1 79 ? -6.937 -3.883 3.960 1.00 88.31 79 PRO A O 1
ATOM 649 N N . ILE A 1 80 ? -5.176 -3.990 2.573 1.00 89.00 80 ILE A N 1
ATOM 650 C CA . ILE A 1 80 ? -4.166 -4.094 3.644 1.00 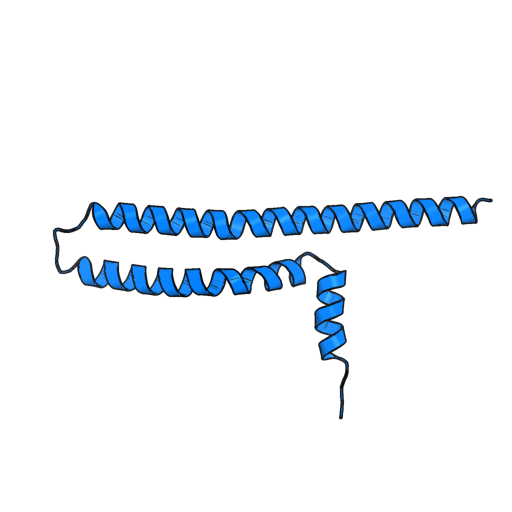89.00 80 ILE A CA 1
ATOM 651 C C . ILE A 1 80 ? -4.203 -2.862 4.552 1.00 89.00 80 ILE A C 1
ATOM 653 O O . ILE A 1 80 ? -4.257 -2.994 5.776 1.00 89.00 80 ILE A O 1
ATOM 657 N N . VAL A 1 81 ? -4.220 -1.662 3.967 1.00 89.44 81 VAL A N 1
ATOM 658 C CA . VAL A 1 81 ? -4.305 -0.407 4.720 1.00 89.44 81 VAL A CA 1
ATOM 659 C C . VAL A 1 81 ? -5.573 -0.397 5.562 1.00 89.44 81 VAL A C 1
ATOM 661 O O . VAL A 1 81 ? -5.480 -0.190 6.769 1.00 89.44 81 VAL A O 1
ATOM 664 N N . CYS A 1 82 ? -6.725 -0.721 4.968 1.00 86.81 82 CYS A N 1
ATOM 665 C CA . CYS A 1 82 ? -7.997 -0.805 5.685 1.00 86.81 82 CYS A CA 1
ATOM 666 C C . CYS A 1 82 ? -7.947 -1.778 6.875 1.00 86.81 82 CYS A C 1
ATOM 668 O O . CYS A 1 82 ? -8.444 -1.446 7.949 1.00 86.81 82 CYS A O 1
ATOM 670 N N . ILE A 1 83 ? -7.315 -2.948 6.731 1.00 88.44 83 ILE A N 1
ATOM 671 C CA . ILE A 1 83 ? -7.159 -3.928 7.821 1.00 88.44 83 ILE A CA 1
ATOM 672 C C . ILE A 1 83 ? -6.267 -3.384 8.947 1.00 88.44 83 ILE A C 1
ATOM 674 O O . ILE A 1 83 ? -6.523 -3.642 10.123 1.00 88.44 83 ILE A O 1
ATOM 678 N N . ILE A 1 84 ? -5.216 -2.632 8.623 1.00 87.00 84 ILE A N 1
ATOM 679 C CA . ILE A 1 84 ? -4.262 -2.129 9.622 1.00 87.00 84 ILE A CA 1
ATOM 680 C C . ILE A 1 84 ? -4.826 -0.921 10.380 1.00 87.00 84 ILE A C 1
ATOM 682 O O . ILE A 1 84 ? -4.608 -0.779 11.586 1.00 87.00 84 ILE A O 1
ATOM 686 N N . THR A 1 85 ? -5.538 -0.030 9.692 1.00 86.31 85 THR A N 1
ATOM 687 C CA . THR A 1 85 ? -5.943 1.269 10.245 1.00 86.31 85 THR A CA 1
ATOM 688 C C . THR A 1 85 ? -7.364 1.284 10.795 1.00 86.31 85 THR A C 1
ATOM 690 O O . THR A 1 85 ? -7.659 2.109 11.667 1.00 86.31 85 THR A O 1
ATOM 693 N N . ASN A 1 86 ? -8.234 0.382 10.331 1.00 85.75 86 ASN A N 1
ATOM 694 C CA . ASN A 1 86 ? -9.643 0.349 10.697 1.00 85.75 86 ASN A CA 1
ATOM 695 C C . ASN A 1 86 ? -9.970 -0.900 11.534 1.00 85.75 86 ASN A C 1
ATOM 697 O O . ASN A 1 86 ? -10.073 -2.016 11.027 1.00 85.75 86 ASN A O 1
ATOM 701 N N . LYS A 1 87 ? -10.150 -0.703 12.846 1.00 83.81 87 LYS A N 1
ATOM 702 C CA . LYS A 1 87 ? -10.394 -1.783 13.816 1.00 83.81 87 LYS A CA 1
ATOM 703 C C . LYS A 1 87 ? -11.622 -2.653 13.476 1.00 83.81 87 LYS A C 1
ATOM 705 O O . LYS A 1 87 ? -11.451 -3.867 13.445 1.00 83.81 87 LYS A O 1
ATOM 710 N N . PRO A 1 88 ? -12.816 -2.103 13.181 1.00 83.50 88 PRO A N 1
ATOM 711 C CA . PRO A 1 88 ? -13.959 -2.929 12.782 1.00 83.50 88 PRO A CA 1
ATOM 712 C C . PRO A 1 88 ? -13.710 -3.710 11.485 1.00 83.50 88 PRO A C 1
ATOM 714 O O . PRO A 1 88 ? -14.171 -4.839 11.359 1.00 83.50 88 PRO A O 1
ATOM 717 N N . TYR A 1 89 ? -12.940 -3.160 10.538 1.00 83.44 89 TYR A N 1
ATOM 718 C CA . TYR A 1 89 ? -12.583 -3.878 9.310 1.00 83.44 89 TYR A CA 1
ATOM 719 C C . TYR A 1 89 ? -11.641 -5.053 9.605 1.00 83.44 89 TYR A C 1
ATOM 721 O O . TYR A 1 89 ? -11.854 -6.162 9.122 1.00 83.44 89 TYR A O 1
ATOM 729 N N . LYS A 1 90 ? -10.647 -4.835 10.474 1.00 85.56 90 LYS A N 1
ATOM 730 C CA . LYS A 1 90 ? -9.770 -5.887 10.997 1.00 85.56 90 LYS A CA 1
ATOM 731 C C . LYS A 1 90 ? -10.574 -7.011 11.649 1.00 85.56 90 LYS A C 1
ATOM 733 O O . LYS A 1 90 ? -10.386 -8.173 11.310 1.00 85.56 90 LYS A O 1
ATOM 738 N N . GLU A 1 91 ? -11.472 -6.668 12.566 1.00 86.00 91 GLU A N 1
ATOM 739 C CA . GLU A 1 91 ? -12.311 -7.642 13.269 1.00 86.00 91 GLU A CA 1
ATOM 740 C C . GLU A 1 91 ? -13.204 -8.416 12.296 1.00 86.00 91 GLU A C 1
ATOM 742 O O . GLU A 1 91 ? -13.281 -9.634 12.390 1.00 86.00 91 GLU A O 1
ATOM 747 N N . ALA A 1 92 ? -13.799 -7.755 11.301 1.00 85.25 92 ALA A N 1
ATOM 748 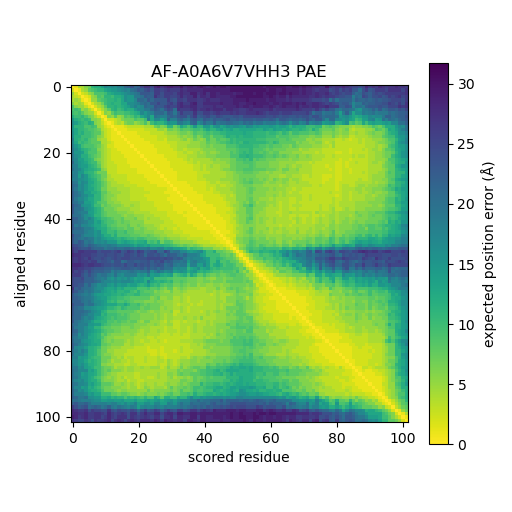C CA . ALA A 1 92 ? -14.609 -8.426 10.286 1.00 85.25 92 ALA A CA 1
ATOM 749 C C . ALA A 1 92 ? -13.808 -9.439 9.448 1.00 85.25 92 ALA A C 1
ATOM 751 O O . ALA A 1 92 ? -14.328 -10.507 9.127 1.00 85.25 92 ALA A O 1
ATOM 752 N N . VAL A 1 93 ? -12.553 -9.130 9.105 1.00 84.94 93 VAL A N 1
ATOM 753 C CA . VAL A 1 93 ? -11.679 -10.031 8.337 1.00 84.94 93 VAL A CA 1
ATOM 754 C C . VAL A 1 93 ? -11.198 -11.202 9.199 1.00 84.94 93 VAL A C 1
ATOM 756 O O . VAL A 1 93 ? -11.351 -12.354 8.804 1.00 84.94 93 VAL A O 1
ATOM 759 N N . PHE A 1 94 ? -10.662 -10.936 10.393 1.00 83.44 94 PHE A N 1
ATOM 760 C CA . PHE A 1 94 ? -10.082 -11.982 11.243 1.00 83.44 94 PHE A CA 1
ATOM 761 C C . PHE A 1 94 ? -11.128 -12.841 11.962 1.00 83.44 94 PHE A C 1
ATOM 763 O O . PHE A 1 94 ? -10.916 -14.041 12.101 1.00 83.44 94 PHE A O 1
ATOM 770 N N . ASN A 1 95 ? -12.278 -12.287 12.358 1.00 77.06 95 ASN A N 1
ATOM 771 C CA . ASN A 1 95 ? -13.340 -13.086 12.978 1.00 77.06 95 ASN A CA 1
ATOM 772 C C . ASN A 1 95 ? -14.056 -13.965 11.943 1.00 77.06 95 ASN A C 1
ATOM 774 O O . ASN A 1 95 ? -14.498 -15.057 12.284 1.00 77.06 95 ASN A O 1
ATOM 778 N N . ARG A 1 96 ? -14.122 -13.554 10.665 1.00 66.19 96 ARG A N 1
ATOM 779 C CA . ARG A 1 96 ? -14.575 -14.451 9.584 1.00 66.19 96 ARG A CA 1
ATOM 780 C C . ARG A 1 96 ? -13.630 -15.631 9.377 1.00 66.19 96 ARG A C 1
ATOM 782 O O . ARG A 1 96 ? -14.107 -16.723 9.111 1.00 66.19 96 ARG A O 1
ATOM 789 N N . LEU A 1 97 ? -12.321 -15.436 9.544 1.00 61.12 97 LEU A N 1
ATOM 790 C CA . LEU A 1 97 ? -11.340 -16.527 9.486 1.00 61.12 97 LEU A CA 1
ATOM 791 C C . LEU A 1 97 ? -11.448 -17.499 10.676 1.00 61.12 97 LEU A C 1
ATOM 793 O O . LEU A 1 97 ? -10.930 -18.606 10.596 1.00 61.12 97 LEU A O 1
ATOM 797 N N . GLN A 1 98 ? -12.118 -17.109 11.767 1.00 63.47 98 GLN A N 1
ATOM 798 C CA . GLN A 1 98 ? -12.344 -17.964 12.939 1.00 63.47 98 GLN A CA 1
ATOM 799 C C . GLN A 1 98 ? -13.625 -18.814 12.842 1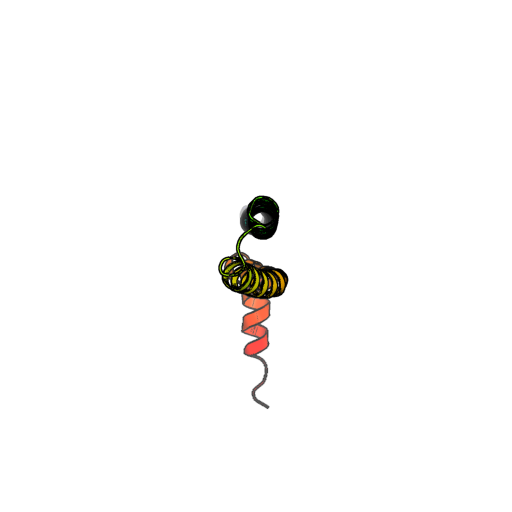.00 63.47 98 GLN A C 1
ATOM 801 O O . GLN A 1 98 ? -13.777 -19.762 13.610 1.00 63.47 98 GLN A O 1
ATOM 806 N N . ILE A 1 99 ? -14.532 -18.530 11.899 1.00 57.03 99 ILE A N 1
ATOM 807 C CA . ILE A 1 99 ? -15.764 -19.308 11.696 1.00 57.03 99 ILE A CA 1
ATOM 808 C C . ILE A 1 99 ? -15.558 -20.291 10.534 1.00 57.03 99 ILE A C 1
ATOM 810 O O . ILE A 1 99 ? -15.883 -19.985 9.391 1.00 57.03 99 ILE A O 1
ATOM 814 N N . HIS A 1 100 ? -14.954 -21.443 10.848 1.00 47.75 100 HIS A N 1
ATOM 815 C CA . HIS A 1 100 ? -15.460 -22.799 10.559 1.00 47.75 100 HIS A CA 1
ATOM 816 C C . HIS A 1 100 ? -14.363 -23.856 10.814 1.00 47.75 100 HIS A C 1
ATOM 818 O O . HIS A 1 100 ? -13.588 -24.163 9.908 1.00 47.75 100 HIS A O 1
ATOM 824 N N . PRO A 1 101 ? -14.314 -24.495 12.000 1.00 49.88 101 PRO A N 1
ATOM 825 C CA . PRO A 1 101 ? -14.114 -25.937 12.009 1.00 49.88 101 PRO A CA 1
ATOM 826 C C . PRO A 1 101 ? -15.348 -26.565 11.338 1.00 49.88 101 PRO A C 1
ATOM 828 O O . PRO A 1 101 ? -16.479 -26.285 11.747 1.00 49.88 101 PRO A O 1
ATOM 831 N N . GLN A 1 102 ? -15.124 -27.298 10.245 1.00 48.31 102 GLN A N 1
ATOM 832 C CA . GLN A 1 102 ? -16.109 -28.231 9.689 1.00 48.31 102 GLN A CA 1
ATOM 833 C C . GLN A 1 102 ? -16.316 -29.398 10.652 1.00 48.31 102 GLN A C 1
ATOM 835 O O . GLN A 1 102 ? -15.318 -29.794 11.299 1.00 48.31 102 G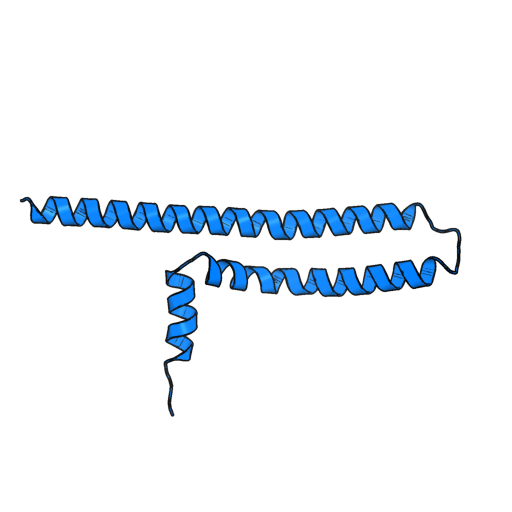LN A O 1
#

Foldseek 3Di:
DVVVVVVVVVVVVVVVVQVVLVVVLVVVLVVLVVVLVVVVVVLVVVVVVPPDDPVVVVVSVVVVVVSVVVVVCSVVVSLVSCLVRHPVSVCVVVVVVVPDPD

Sequence (102 aa):
MVSYVKSHTGYDQNMKRLLKQLTKTLIILVIIPFINQLFTILTVFSTLNKTNDSVKDNYINSIYIFLAIFMHFTPVLNPIVCIITNKPYKEAVFNRLQIHPQ